Protein AF-W5YVJ6-F1 (afdb_monomer)

pLDDT: mean 79.89, std 10.98, range [47.94, 92.19]

Secondary structure (DSSP, 8-state):
--HHHHHHHHHHHHHHHHTTSS-SSSSB--TTS-HHHHTSBPPHHHHHHHHHHHHHHTT-TT---HHHHHHHHHHHHHHHH-S-STT--SSHHHHHHH--SS---------PPPPP-----

InterPro domains:
  IPR011010 DNA breaking-rejoining enzyme, catalytic core [SSF56349] (9-99)

Mean predicted aligned error: 12.11 Å

Organism: NCBI:txid1420917

Structure (mmCIF, N/CA/C/O backbone):
data_AF-W5YVJ6-F1
#
_entry.id   AF-W5YVJ6-F1
#
loop_
_atom_site.group_PDB
_atom_site.id
_atom_site.type_symbol
_atom_site.label_atom_id
_atom_site.label_alt_id
_atom_site.label_comp_id
_atom_site.label_asym_id
_atom_site.label_entity_id
_atom_site.label_seq_id
_atom_site.pdbx_PDB_ins_code
_atom_site.Cartn_x
_atom_site.Cartn_y
_atom_site.Cartn_z
_atom_site.occupancy
_atom_site.B_iso_or_equiv
_atom_site.auth_seq_id
_atom_site.auth_comp_id
_atom_site.auth_asym_id
_atom_site.auth_atom_id
_atom_site.pdbx_PDB_model_num
ATOM 1 N N . MET A 1 1 ? 40.271 -2.861 -9.008 1.00 56.31 1 MET A N 1
ATOM 2 C CA . MET A 1 1 ? 38.884 -3.290 -9.299 1.00 56.31 1 MET A CA 1
ATOM 3 C C . MET A 1 1 ? 38.839 -3.566 -10.792 1.00 56.31 1 MET A C 1
ATOM 5 O O . MET A 1 1 ? 39.378 -2.748 -11.517 1.00 56.31 1 MET A O 1
ATOM 9 N N . ASN A 1 2 ? 38.368 -4.732 -11.236 1.00 83.25 2 ASN A N 1
ATOM 10 C CA . ASN A 1 2 ? 38.550 -5.159 -12.628 1.00 83.25 2 ASN A CA 1
ATOM 11 C C . ASN A 1 2 ? 37.532 -4.442 -13.537 1.00 83.25 2 ASN A C 1
ATOM 13 O O . ASN A 1 2 ? 36.347 -4.768 -13.484 1.00 83.25 2 ASN A O 1
ATOM 17 N N . GLU A 1 3 ? 37.975 -3.426 -14.280 1.00 86.12 3 GLU A N 1
ATOM 18 C CA . GLU A 1 3 ? 37.117 -2.546 -15.097 1.00 86.12 3 GLU A CA 1
ATOM 19 C C . GLU A 1 3 ? 36.352 -3.335 -16.169 1.00 86.12 3 GLU A C 1
ATOM 21 O O . GLU A 1 3 ? 35.136 -3.190 -16.274 1.00 86.12 3 GLU A O 1
ATOM 26 N N . ASP A 1 4 ? 37.009 -4.305 -16.812 1.00 86.50 4 ASP A N 1
ATOM 27 C CA . ASP A 1 4 ? 36.390 -5.212 -17.789 1.00 86.50 4 ASP A CA 1
ATOM 28 C C . ASP A 1 4 ? 35.209 -6.005 -17.206 1.00 86.50 4 ASP A C 1
ATOM 30 O O . ASP A 1 4 ? 34.189 -6.231 -17.862 1.00 86.50 4 ASP A O 1
ATOM 34 N N . LEU A 1 5 ? 35.318 -6.420 -15.938 1.00 88.31 5 LEU A N 1
ATOM 35 C CA . LEU A 1 5 ? 34.253 -7.154 -15.253 1.00 88.31 5 LEU A CA 1
ATOM 36 C C . LEU A 1 5 ? 33.061 -6.236 -14.936 1.00 88.31 5 LEU A C 1
ATOM 38 O O . LEU A 1 5 ? 31.908 -6.668 -14.993 1.00 88.31 5 LEU A O 1
ATOM 42 N N . ALA A 1 6 ? 33.331 -4.973 -14.599 1.00 86.94 6 ALA A N 1
ATOM 43 C CA . ALA A 1 6 ? 32.301 -3.978 -14.323 1.00 86.94 6 ALA A CA 1
ATOM 44 C C . ALA A 1 6 ? 31.542 -3.578 -15.598 1.00 86.94 6 ALA A C 1
ATOM 46 O O . ALA A 1 6 ? 30.316 -3.437 -15.556 1.00 86.94 6 ALA A O 1
ATOM 47 N N . ASP A 1 7 ? 32.240 -3.459 -16.726 1.00 91.94 7 ASP A N 1
ATOM 48 C CA . ASP A 1 7 ? 31.636 -3.133 -18.019 1.00 91.94 7 ASP A CA 1
ATOM 49 C C . ASP A 1 7 ? 30.816 -4.297 -18.580 1.00 91.94 7 ASP A C 1
ATOM 51 O O . ASP A 1 7 ? 29.680 -4.091 -19.016 1.00 91.94 7 ASP A O 1
ATOM 55 N N . LEU A 1 8 ? 31.306 -5.537 -18.455 1.00 92.19 8 LEU A N 1
ATOM 56 C CA . LEU A 1 8 ? 30.522 -6.730 -18.785 1.00 92.19 8 LEU A CA 1
ATOM 57 C C . LEU A 1 8 ? 29.240 -6.813 -17.942 1.00 92.19 8 LEU A C 1
ATOM 59 O O . LEU A 1 8 ? 28.169 -7.137 -18.460 1.00 92.19 8 LEU A O 1
ATOM 63 N N . TRP A 1 9 ? 29.330 -6.500 -16.646 1.00 86.06 9 TRP A N 1
ATOM 64 C CA . TRP A 1 9 ? 28.172 -6.498 -15.754 1.00 86.06 9 TRP A CA 1
ATOM 65 C C . TRP A 1 9 ? 27.146 -5.422 -16.130 1.00 86.06 9 TRP A C 1
ATOM 67 O O . TRP A 1 9 ? 25.952 -5.720 -16.203 1.00 86.06 9 TRP A O 1
ATOM 77 N N . LYS A 1 10 ? 27.589 -4.190 -16.413 1.00 88.62 10 LYS A N 1
ATOM 78 C CA . LYS A 1 10 ? 26.706 -3.112 -16.888 1.00 88.62 10 LYS A CA 1
ATOM 79 C C . LYS A 1 10 ? 26.020 -3.488 -18.196 1.00 88.62 10 LYS A C 1
ATOM 81 O O . LYS A 1 10 ? 24.793 -3.423 -18.260 1.00 88.62 10 LYS A O 1
ATOM 86 N N . TRP A 1 11 ? 26.781 -3.967 -19.183 1.00 91.62 11 TRP A N 1
ATOM 87 C CA . TRP A 1 11 ? 26.234 -4.447 -20.452 1.00 91.62 11 TRP A CA 1
ATOM 88 C C . TRP A 1 11 ? 25.185 -5.542 -20.234 1.00 91.62 11 TRP A C 1
ATOM 90 O O . TRP A 1 11 ? 24.112 -5.502 -20.828 1.00 91.62 11 TRP A O 1
ATOM 100 N N . PHE A 1 12 ? 25.446 -6.495 -19.336 1.00 84.81 12 PHE A N 1
ATOM 101 C CA . PHE A 1 12 ? 24.521 -7.589 -19.049 1.00 84.81 12 PHE A CA 1
ATOM 102 C C . PHE A 1 12 ? 23.213 -7.112 -18.402 1.00 84.81 12 PHE A C 1
ATOM 104 O O . PHE A 1 12 ? 22.135 -7.604 -18.747 1.00 84.81 12 PHE A O 1
ATOM 111 N N . VAL A 1 13 ? 23.280 -6.148 -17.478 1.00 81.00 13 VAL A N 1
ATOM 112 C CA . VAL A 1 13 ? 22.092 -5.532 -16.864 1.00 81.00 13 VAL A CA 1
ATOM 113 C C . VAL A 1 13 ? 21.287 -4.753 -17.907 1.00 81.00 13 VAL A C 1
ATOM 115 O O . VAL A 1 13 ? 20.069 -4.920 -17.986 1.00 81.00 13 VAL A O 1
ATOM 118 N N . GLU A 1 14 ? 21.951 -3.952 -18.740 1.00 84.94 14 GLU A N 1
ATOM 119 C CA . GLU A 1 14 ? 21.314 -3.183 -19.814 1.00 84.94 14 GLU A CA 1
ATOM 120 C C . GLU A 1 14 ? 20.694 -4.083 -20.887 1.00 84.94 14 GLU A C 1
ATOM 122 O O . GLU A 1 14 ? 19.560 -3.848 -21.306 1.00 84.94 14 GLU A O 1
ATOM 127 N N . PHE A 1 15 ? 21.381 -5.159 -21.275 1.00 84.50 15 PHE A N 1
ATOM 128 C CA . PHE A 1 15 ? 20.868 -6.181 -22.184 1.00 84.50 15 PHE A CA 1
ATOM 129 C C . PHE A 1 15 ? 19.578 -6.803 -21.641 1.00 84.50 15 PHE A C 1
ATOM 131 O O . PHE A 1 15 ? 18.563 -6.829 -22.333 1.00 84.50 15 PHE A O 1
ATOM 138 N N . LYS A 1 16 ? 19.567 -7.238 -20.375 1.00 77.62 16 LYS A N 1
ATOM 139 C CA . LYS A 1 16 ? 18.359 -7.813 -19.762 1.00 77.62 16 LYS A CA 1
ATOM 140 C C . LYS A 1 16 ? 17.206 -6.824 -19.667 1.00 77.62 16 LYS A C 1
ATOM 142 O O . LYS A 1 16 ? 16.056 -7.244 -19.775 1.00 77.62 16 LYS A O 1
ATOM 147 N N . ARG A 1 17 ? 17.509 -5.543 -19.453 1.00 71.38 17 ARG A N 1
ATOM 148 C CA . ARG A 1 17 ? 16.523 -4.459 -19.433 1.00 71.38 17 ARG A CA 1
ATOM 149 C C . ARG A 1 17 ? 15.920 -4.244 -20.822 1.00 71.38 17 ARG A C 1
ATOM 151 O O . ARG A 1 17 ? 14.702 -4.206 -20.951 1.00 71.38 17 ARG A O 1
ATOM 158 N N . LYS A 1 18 ? 16.763 -4.183 -21.859 1.00 77.75 18 LYS A N 1
ATOM 159 C CA . LYS A 1 18 ? 16.356 -4.038 -23.265 1.00 77.75 18 LYS A CA 1
ATOM 160 C C . LYS A 1 18 ? 15.489 -5.205 -23.739 1.00 77.75 18 LYS A C 1
ATOM 162 O O . LYS A 1 18 ? 14.469 -4.985 -24.381 1.00 77.75 18 LYS A O 1
ATOM 167 N N . GLU A 1 19 ? 15.872 -6.425 -23.382 1.00 76.94 19 GLU A N 1
ATOM 168 C CA . GLU A 1 19 ? 15.142 -7.645 -23.739 1.00 76.94 19 GLU A CA 1
ATOM 169 C C . GLU A 1 19 ? 13.957 -7.940 -22.798 1.00 76.94 19 GLU A C 1
ATOM 171 O O . GLU A 1 19 ? 13.326 -8.990 -22.914 1.00 76.94 19 GLU A O 1
ATOM 176 N N . ALA A 1 20 ? 13.664 -7.047 -21.840 1.00 67.56 20 ALA A N 1
ATOM 177 C CA . ALA A 1 2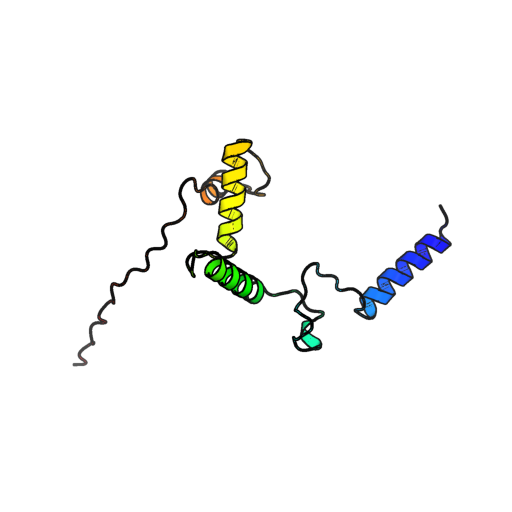0 ? 12.631 -7.213 -20.811 1.00 67.56 20 ALA A CA 1
ATOM 178 C C . ALA A 1 20 ? 12.705 -8.564 -20.058 1.00 67.56 20 ALA A C 1
ATOM 180 O O . ALA A 1 20 ? 11.710 -9.071 -19.543 1.00 67.56 20 ALA A O 1
ATOM 181 N N . ILE A 1 21 ? 13.904 -9.155 -19.962 1.00 69.88 21 ILE A N 1
ATOM 182 C CA . ILE A 1 21 ? 14.153 -10.424 -19.256 1.00 69.88 21 ILE A CA 1
ATOM 183 C C . ILE A 1 21 ? 13.958 -10.233 -17.747 1.00 69.88 21 ILE A C 1
ATOM 185 O O . ILE A 1 21 ? 13.525 -11.148 -17.045 1.00 69.88 21 ILE A O 1
ATOM 189 N N . ILE A 1 22 ? 14.288 -9.042 -17.246 1.00 68.88 22 ILE A N 1
ATOM 190 C CA . ILE A 1 22 ? 14.042 -8.625 -15.867 1.00 68.88 22 ILE A CA 1
ATOM 191 C C . ILE A 1 22 ? 13.093 -7.435 -15.917 1.00 68.88 22 ILE A C 1
ATOM 193 O O . ILE A 1 22 ? 13.386 -6.436 -16.571 1.00 68.88 22 ILE A O 1
ATOM 197 N N . SER A 1 23 ? 11.969 -7.528 -15.207 1.00 70.06 23 SER A N 1
ATOM 198 C CA . SER A 1 23 ? 11.107 -6.366 -15.025 1.00 70.06 23 SER A CA 1
ATOM 199 C C . SER A 1 23 ? 11.776 -5.349 -14.104 1.00 70.06 23 SER A C 1
ATOM 201 O O . SER A 1 23 ? 12.298 -5.704 -13.049 1.00 70.06 23 SER A O 1
ATOM 203 N N . GLU A 1 24 ? 11.702 -4.073 -14.470 1.00 76.00 24 GLU A N 1
ATOM 204 C CA . GLU A 1 24 ? 12.127 -2.956 -13.616 1.00 76.00 24 GLU A CA 1
ATOM 205 C C . GLU A 1 24 ? 11.223 -2.772 -12.388 1.00 76.00 24 GLU A C 1
ATOM 207 O O . GLU A 1 24 ? 11.562 -2.046 -11.453 1.00 76.00 24 GLU A O 1
ATOM 212 N N . TYR A 1 25 ? 10.053 -3.412 -12.386 1.00 81.44 25 TYR A N 1
ATOM 213 C CA . TYR A 1 25 ? 9.066 -3.286 -11.330 1.00 81.44 25 TYR A CA 1
ATOM 214 C C . TYR A 1 25 ? 9.163 -4.456 -10.357 1.00 81.44 25 TYR A C 1
ATOM 216 O O . TYR A 1 25 ? 9.134 -5.620 -10.748 1.00 81.44 25 TYR A O 1
ATOM 224 N N . LEU A 1 26 ? 9.163 -4.141 -9.059 1.00 80.88 26 LEU A N 1
ATOM 225 C CA . LEU A 1 26 ? 9.094 -5.151 -7.999 1.00 80.88 26 LEU A CA 1
ATOM 226 C C . LEU A 1 26 ? 7.811 -5.998 -8.087 1.00 80.88 26 LEU A C 1
ATOM 228 O O . LEU A 1 26 ? 7.814 -7.177 -7.749 1.00 80.88 26 LEU A O 1
ATOM 232 N N . LEU A 1 27 ? 6.710 -5.385 -8.535 1.00 82.12 27 LEU A N 1
ATOM 233 C CA . LEU A 1 27 ? 5.413 -6.034 -8.700 1.00 82.12 27 LEU A CA 1
ATOM 234 C C . LEU A 1 27 ? 4.960 -5.947 -10.159 1.00 82.12 27 LEU A C 1
ATOM 236 O O . LEU A 1 27 ? 4.716 -4.856 -10.684 1.00 82.12 27 LEU A O 1
ATOM 240 N N . VAL A 1 28 ? 4.775 -7.117 -10.765 1.00 82.50 28 VAL A N 1
ATOM 241 C CA . VAL A 1 28 ? 4.296 -7.315 -12.140 1.00 82.50 28 VAL A CA 1
ATOM 242 C C . VAL A 1 28 ? 3.011 -8.133 -12.178 1.00 82.50 28 VAL A C 1
ATOM 244 O O . VAL A 1 28 ? 2.645 -8.797 -11.202 1.00 82.50 28 VAL A O 1
ATOM 247 N N . TYR A 1 29 ? 2.290 -8.068 -13.299 1.00 83.31 29 TYR A N 1
ATOM 248 C CA . TYR A 1 29 ? 1.071 -8.854 -13.459 1.00 83.31 29 TYR A CA 1
ATOM 249 C C . TYR A 1 29 ? 1.368 -10.365 -13.458 1.00 83.31 29 TYR A C 1
ATOM 251 O O . TYR A 1 29 ? 2.399 -10.794 -13.983 1.00 83.31 29 TYR A O 1
ATOM 259 N N . PRO A 1 30 ? 0.460 -11.195 -12.911 1.00 79.06 30 PRO A N 1
ATOM 260 C CA . PRO A 1 30 ? 0.621 -12.646 -12.909 1.00 79.06 30 PRO A CA 1
ATOM 261 C C . PRO A 1 30 ? 0.787 -13.234 -14.314 1.00 79.06 30 PRO A C 1
ATOM 263 O O . PRO A 1 30 ? 0.223 -12.730 -15.283 1.00 79.06 30 PRO A O 1
ATOM 266 N N . ARG A 1 31 ? 1.482 -14.374 -14.424 1.00 74.50 31 ARG A N 1
ATOM 267 C CA . ARG A 1 31 ? 1.776 -15.022 -15.718 1.00 74.50 31 ARG A CA 1
ATOM 268 C C . ARG A 1 31 ? 0.539 -15.397 -16.537 1.00 74.50 31 ARG A C 1
ATOM 270 O O . ARG A 1 31 ? 0.652 -15.516 -17.746 1.00 74.50 31 ARG A O 1
ATOM 277 N N . TYR A 1 32 ? -0.623 -15.584 -15.921 1.00 79.44 32 TYR A N 1
ATOM 278 C CA . TYR A 1 32 ? -1.858 -15.887 -16.651 1.00 79.44 32 TYR A CA 1
ATOM 279 C C . TYR A 1 32 ? -2.499 -14.651 -17.310 1.00 79.44 32 TYR A C 1
ATOM 281 O O . TYR A 1 32 ? -3.435 -14.800 -18.088 1.00 79.44 32 TYR A O 1
ATOM 289 N N . PHE A 1 33 ? -2.007 -13.436 -17.036 1.00 78.06 33 PHE A N 1
ATOM 290 C CA . PHE A 1 33 ? -2.380 -12.247 -17.802 1.00 78.06 33 PHE A CA 1
ATOM 291 C C . PHE A 1 33 ? -1.722 -12.260 -19.189 1.00 78.06 33 PHE A C 1
ATOM 293 O O . PHE A 1 33 ? -0.711 -12.940 -19.423 1.00 78.06 33 PHE A O 1
ATOM 300 N N . ASP A 1 34 ? -2.299 -11.464 -20.095 1.00 79.38 34 ASP A N 1
ATOM 301 C CA . ASP A 1 34 ? -1.781 -11.251 -21.446 1.00 79.38 34 ASP A CA 1
ATOM 302 C C . ASP A 1 34 ? -0.287 -10.892 -21.417 1.00 79.38 34 ASP A C 1
ATOM 304 O O . ASP A 1 34 ? 0.170 -10.147 -20.546 1.00 79.38 34 ASP A O 1
ATOM 308 N N . LYS A 1 35 ? 0.471 -11.412 -22.388 1.00 71.44 35 LYS A N 1
ATOM 309 C CA . LYS A 1 35 ? 1.928 -11.254 -22.488 1.00 71.44 35 LYS A CA 1
ATOM 310 C C . LYS A 1 35 ? 2.328 -9.778 -22.430 1.00 71.44 35 LYS A C 1
ATOM 312 O O . LYS A 1 35 ? 3.268 -9.440 -21.726 1.00 71.44 35 LYS A O 1
ATOM 317 N N . ARG A 1 36 ? 1.540 -8.898 -23.060 1.00 73.75 36 ARG A N 1
ATOM 318 C CA . ARG A 1 36 ? 1.751 -7.437 -23.068 1.00 73.75 36 ARG A CA 1
ATOM 319 C C . ARG A 1 36 ? 1.614 -6.769 -21.697 1.00 73.75 36 ARG A C 1
ATOM 321 O O . ARG A 1 36 ? 2.102 -5.661 -21.511 1.00 73.75 36 ARG A O 1
ATOM 328 N N . SER A 1 37 ? 0.917 -7.404 -20.756 1.00 74.62 37 SER A N 1
ATOM 329 C CA . SER A 1 37 ? 0.696 -6.867 -19.409 1.00 74.62 37 SER A CA 1
ATOM 330 C C . SER A 1 37 ? 1.790 -7.278 -18.425 1.00 74.62 37 SER A C 1
ATOM 332 O O . SER A 1 37 ? 1.919 -6.646 -17.385 1.00 74.62 37 SER A O 1
ATOM 334 N N . ARG A 1 38 ? 2.572 -8.326 -18.715 1.00 72.50 38 ARG A N 1
ATOM 335 C CA . ARG A 1 38 ? 3.548 -8.897 -17.767 1.00 72.50 38 ARG A CA 1
ATOM 336 C C . ARG A 1 38 ? 4.733 -7.974 -17.508 1.00 72.50 38 ARG A C 1
ATOM 338 O O . ARG A 1 38 ? 5.221 -7.932 -16.387 1.00 72.50 38 ARG A O 1
ATOM 345 N N . ASP A 1 39 ? 5.112 -7.186 -18.505 1.00 73.12 39 ASP A N 1
ATOM 346 C CA . ASP A 1 39 ? 6.242 -6.258 -18.399 1.00 73.12 39 ASP A CA 1
ATOM 347 C C . ASP A 1 39 ? 5.809 -4.889 -17.851 1.00 73.12 39 ASP A C 1
ATOM 349 O O . ASP A 1 39 ? 6.628 -3.998 -17.641 1.00 73.12 39 ASP A O 1
ATOM 353 N N . GLN A 1 40 ? 4.509 -4.710 -17.594 1.00 79.81 40 GLN A N 1
ATOM 354 C CA . GLN A 1 40 ? 3.951 -3.473 -17.063 1.00 79.81 40 GLN A CA 1
ATOM 355 C C . GLN A 1 40 ? 3.881 -3.499 -15.540 1.00 79.81 40 GLN A C 1
ATOM 357 O O . GLN A 1 40 ? 3.572 -4.518 -14.915 1.00 79.81 40 GLN A O 1
ATOM 362 N N . GLN A 1 41 ? 4.045 -2.319 -14.946 1.00 86.38 41 GLN A N 1
ATOM 363 C CA . GLN A 1 41 ? 3.794 -2.113 -13.528 1.00 86.38 41 GLN A CA 1
ATOM 364 C C . GLN A 1 41 ? 2.350 -2.487 -13.173 1.00 86.38 41 GLN A C 1
ATOM 366 O O . GLN A 1 41 ? 1.387 -2.065 -13.832 1.00 86.38 41 GLN A O 1
ATOM 371 N N . VAL A 1 42 ? 2.178 -3.236 -12.082 1.00 88.56 42 VAL A N 1
ATOM 372 C CA . VAL A 1 42 ? 0.840 -3.531 -11.559 1.00 88.56 42 VAL A CA 1
ATOM 373 C C . VAL A 1 42 ? 0.124 -2.233 -11.202 1.00 88.56 42 VAL A C 1
ATOM 375 O O . VAL A 1 42 ? 0.592 -1.422 -10.404 1.00 88.56 42 VAL A O 1
ATOM 378 N N . LYS A 1 43 ? -1.073 -2.048 -11.763 1.00 89.38 43 LYS A N 1
ATOM 379 C CA . LYS A 1 43 ? -1.900 -0.874 -11.471 1.00 89.38 43 LYS A CA 1
ATOM 380 C C . LYS A 1 43 ? -2.522 -0.985 -10.079 1.00 89.38 43 LYS A C 1
ATOM 382 O O . LYS A 1 43 ? -2.951 -2.063 -9.663 1.00 89.38 43 LYS A O 1
ATOM 387 N N . HIS A 1 44 ? -2.713 0.161 -9.420 1.00 89.75 44 HIS A N 1
ATOM 388 C CA . HIS A 1 44 ? -3.378 0.255 -8.112 1.00 89.75 44 HIS A CA 1
ATOM 389 C C . HIS A 1 44 ? -4.710 -0.513 -8.049 1.00 89.75 44 HIS A C 1
ATOM 391 O O . HIS A 1 44 ? -4.981 -1.198 -7.067 1.00 89.75 44 HIS A O 1
ATOM 397 N N . ARG A 1 45 ? -5.524 -0.463 -9.115 1.00 89.44 45 ARG A N 1
ATOM 398 C CA . ARG A 1 45 ? -6.805 -1.192 -9.194 1.00 89.44 45 ARG A CA 1
ATOM 399 C C . ARG A 1 45 ? -6.656 -2.703 -8.984 1.00 89.44 45 ARG A C 1
ATOM 401 O O . ARG A 1 45 ? -7.491 -3.305 -8.319 1.00 89.44 45 ARG A O 1
ATOM 408 N N . THR A 1 46 ? -5.591 -3.292 -9.522 1.00 89.31 46 THR A N 1
ATOM 409 C CA . THR A 1 46 ? -5.322 -4.732 -9.463 1.00 89.31 46 THR A CA 1
ATOM 410 C C . THR A 1 46 ? -4.898 -5.121 -8.052 1.00 89.31 46 THR A C 1
ATOM 412 O O . THR A 1 46 ? -5.466 -6.043 -7.475 1.00 89.31 46 THR A O 1
ATOM 415 N N . MET A 1 47 ? -3.988 -4.349 -7.445 1.00 90.38 47 MET A N 1
ATOM 416 C CA . MET A 1 47 ? -3.591 -4.546 -6.044 1.00 90.38 47 MET A CA 1
ATOM 417 C C . MET A 1 47 ? -4.780 -4.380 -5.092 1.00 90.38 47 MET A C 1
ATOM 419 O O . MET A 1 47 ? -4.971 -5.172 -4.176 1.00 90.38 47 MET A O 1
ATOM 423 N N . GLN A 1 48 ? -5.626 -3.376 -5.331 1.00 91.50 48 GLN A N 1
ATOM 424 C CA . GLN A 1 48 ? -6.825 -3.125 -4.538 1.00 91.50 48 GLN A CA 1
ATOM 425 C C . GLN A 1 48 ? -7.854 -4.262 -4.651 1.00 91.50 48 GLN A C 1
ATOM 427 O O . GLN A 1 48 ? -8.562 -4.525 -3.676 1.00 91.50 48 GLN A O 1
ATOM 432 N N . ALA A 1 49 ? -7.962 -4.917 -5.811 1.00 89.94 49 ALA A N 1
ATOM 433 C CA . ALA A 1 49 ? -8.823 -6.082 -5.994 1.00 89.94 49 ALA A CA 1
ATOM 434 C C . ALA A 1 49 ? -8.296 -7.288 -5.205 1.00 89.94 49 ALA A C 1
ATOM 436 O O . ALA A 1 49 ? -9.046 -7.849 -4.410 1.00 89.94 49 ALA A O 1
ATOM 437 N N . ALA A 1 50 ? -7.003 -7.601 -5.339 1.00 89.75 50 ALA A N 1
ATOM 438 C CA . ALA A 1 50 ? -6.353 -8.669 -4.577 1.00 89.75 50 ALA A CA 1
ATOM 439 C C . ALA A 1 50 ? -6.464 -8.441 -3.058 1.00 89.75 50 ALA A C 1
ATOM 441 O O . ALA A 1 50 ? -6.811 -9.350 -2.311 1.00 89.75 50 ALA A O 1
ATOM 442 N N . TRP A 1 51 ? -6.268 -7.200 -2.602 1.00 91.12 51 TRP A N 1
ATOM 443 C CA . TRP A 1 51 ? -6.445 -6.828 -1.197 1.00 91.12 51 TRP A CA 1
ATOM 444 C C . TRP A 1 51 ? -7.868 -7.081 -0.690 1.00 91.12 51 TRP A C 1
ATOM 446 O O . TRP A 1 51 ? -8.055 -7.632 0.389 1.00 91.12 51 TRP A O 1
ATOM 456 N N . ARG A 1 52 ? -8.892 -6.696 -1.465 1.00 90.25 52 ARG A N 1
ATOM 457 C CA . ARG A 1 52 ? -10.292 -6.936 -1.076 1.00 90.25 52 ARG A CA 1
ATOM 458 C C . ARG A 1 52 ? -10.611 -8.415 -0.975 1.00 90.25 52 ARG A C 1
ATOM 460 O O . ARG A 1 52 ? -11.395 -8.789 -0.111 1.00 90.25 52 ARG A O 1
ATOM 467 N N . ASP A 1 53 ? -10.054 -9.217 -1.869 1.00 91.38 53 ASP A N 1
ATOM 468 C CA . ASP A 1 53 ? -10.241 -10.659 -1.836 1.00 91.38 53 ASP A CA 1
ATOM 469 C C . ASP A 1 53 ? -9.628 -11.256 -0.564 1.00 91.38 53 ASP A C 1
ATOM 471 O O . ASP A 1 53 ? -10.321 -11.919 0.203 1.00 91.38 53 ASP A O 1
ATOM 475 N N . ALA A 1 54 ? -8.395 -10.860 -0.231 1.00 90.44 54 ALA A N 1
ATOM 476 C CA . ALA A 1 54 ? -7.758 -11.228 1.031 1.00 90.44 54 ALA A CA 1
ATOM 477 C C . ALA A 1 54 ? -8.576 -10.790 2.262 1.00 90.44 54 ALA A C 1
ATOM 479 O O . ALA A 1 54 ? -8.744 -11.570 3.198 1.00 90.44 54 ALA A O 1
ATOM 480 N N . CYS A 1 55 ? -9.146 -9.577 2.263 1.00 89.25 55 CYS A N 1
ATOM 481 C CA . CYS A 1 55 ? -10.026 -9.124 3.346 1.00 89.25 55 CYS A CA 1
ATOM 482 C C . CYS A 1 55 ? -11.282 -9.992 3.493 1.00 89.25 55 CYS A C 1
ATOM 484 O O . CYS A 1 55 ? -11.701 -10.254 4.620 1.00 89.25 55 CYS A O 1
ATOM 486 N N . LYS A 1 56 ? -11.884 -10.441 2.385 1.00 90.31 56 LYS A N 1
ATOM 487 C CA . LYS A 1 56 ? -13.033 -11.355 2.424 1.00 90.31 56 LYS A CA 1
ATOM 488 C C . LYS A 1 56 ? -12.637 -12.702 3.016 1.00 90.31 56 LYS A C 1
ATOM 490 O O . LYS A 1 56 ? -13.313 -13.160 3.931 1.00 90.31 56 LYS A O 1
ATOM 495 N N . THR A 1 57 ? -11.535 -13.282 2.547 1.00 92.00 57 THR A N 1
ATOM 496 C CA . THR A 1 57 ? -11.013 -14.568 3.035 1.00 92.00 57 THR A CA 1
ATOM 497 C C . THR A 1 57 ? -10.665 -14.517 4.522 1.00 92.00 57 THR A C 1
ATOM 499 O O . THR A 1 57 ? -10.935 -15.463 5.251 1.00 92.00 57 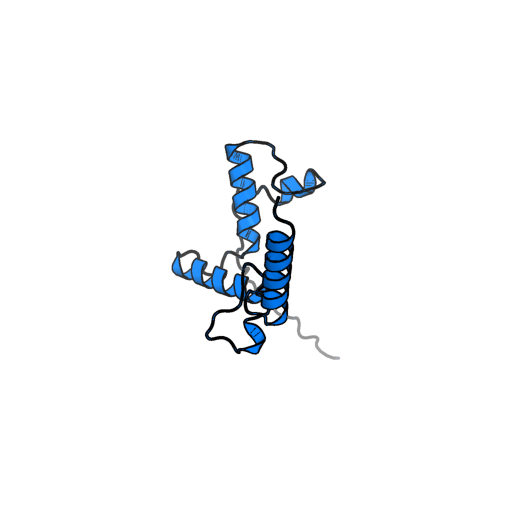THR A O 1
ATOM 502 N N . ALA A 1 58 ? -10.143 -13.388 5.003 1.00 89.38 58 ALA A N 1
ATOM 503 C CA . ALA A 1 58 ? -9.836 -13.165 6.416 1.00 89.38 58 ALA A CA 1
ATOM 504 C C . ALA A 1 58 ? -11.064 -12.813 7.290 1.00 89.38 58 ALA A C 1
ATOM 506 O O . ALA A 1 58 ? -10.903 -12.500 8.466 1.00 89.38 58 ALA A O 1
ATOM 507 N N . GLY A 1 59 ? -12.285 -12.814 6.739 1.00 87.81 59 GLY A N 1
ATOM 508 C CA . GLY A 1 59 ? -13.519 -12.541 7.488 1.00 87.81 59 GLY A CA 1
ATOM 509 C C . GLY A 1 59 ? -13.856 -11.057 7.691 1.00 87.81 59 GLY A C 1
ATOM 510 O O . GLY A 1 59 ? -14.873 -10.732 8.296 1.00 87.81 59 GLY A O 1
ATOM 511 N N . TYR A 1 60 ? -13.065 -10.131 7.142 1.00 83.19 60 TYR A N 1
ATOM 512 C CA . TYR A 1 60 ? -13.323 -8.684 7.213 1.00 83.19 60 TYR A CA 1
ATOM 513 C C . TYR A 1 60 ? -14.251 -8.163 6.100 1.00 83.19 60 TYR A C 1
ATOM 515 O O . TYR A 1 60 ? -14.617 -6.981 6.075 1.00 83.19 60 TYR A O 1
ATOM 523 N N . GLY A 1 61 ? -14.624 -9.018 5.145 1.00 83.06 61 GLY A N 1
ATOM 524 C CA . GLY A 1 61 ? -15.486 -8.656 4.023 1.00 83.06 61 GLY A CA 1
ATOM 525 C C . GLY A 1 61 ? -14.888 -7.553 3.139 1.00 83.06 61 GLY A C 1
ATOM 526 O O . GLY A 1 61 ? -13.683 -7.478 2.919 1.00 83.06 61 GLY A O 1
ATOM 527 N N . GLY A 1 62 ? -15.742 -6.676 2.602 1.00 76.88 62 GLY A N 1
ATOM 528 C CA . GLY A 1 62 ? -15.342 -5.568 1.720 1.00 76.88 62 GLY A CA 1
ATOM 529 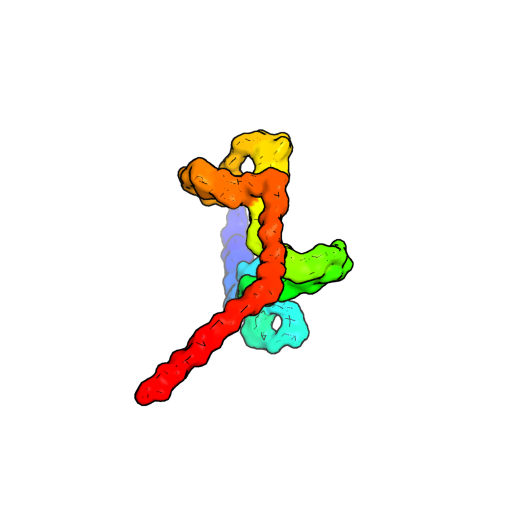C C . GLY A 1 62 ? -15.074 -4.235 2.429 1.00 76.88 62 GLY A C 1
ATOM 530 O O . GLY A 1 62 ? -15.115 -3.196 1.771 1.00 76.88 62 GLY A O 1
ATOM 531 N N . MET A 1 63 ? -14.884 -4.239 3.752 1.00 77.56 63 MET A N 1
ATOM 532 C CA . MET A 1 63 ? -14.846 -3.011 4.559 1.00 77.56 63 MET A CA 1
ATOM 533 C C . MET A 1 63 ? -13.554 -2.200 4.392 1.00 77.56 63 MET A C 1
ATOM 535 O O . MET A 1 63 ? -13.591 -0.971 4.479 1.00 77.56 63 MET A O 1
ATOM 539 N N . TYR A 1 64 ? -12.430 -2.867 4.120 1.00 82.56 64 TYR A N 1
ATOM 540 C CA . TYR A 1 64 ? -11.111 -2.238 4.080 1.00 82.56 64 TYR A CA 1
ATOM 541 C C . TYR A 1 64 ? -10.560 -2.093 2.661 1.00 82.56 64 TYR A C 1
ATOM 543 O O . TYR A 1 64 ? -10.759 -2.924 1.772 1.00 82.56 64 TYR A O 1
ATOM 551 N N . HIS A 1 65 ? -9.826 -1.007 2.455 1.00 87.19 65 HIS A N 1
ATOM 552 C CA . HIS A 1 65 ? -9.112 -0.687 1.229 1.00 87.19 65 HIS A CA 1
ATOM 553 C C . HIS A 1 65 ? -7.603 -0.764 1.436 1.00 87.19 65 HIS A C 1
ATOM 555 O O . HIS A 1 65 ? -7.118 -0.672 2.558 1.00 87.19 65 HIS A O 1
ATOM 561 N N . LEU A 1 66 ? -6.853 -0.841 0.336 1.00 88.50 66 LEU A N 1
ATOM 562 C CA . LEU A 1 66 ? -5.396 -0.935 0.383 1.00 88.50 66 LEU A CA 1
ATOM 563 C C . LEU A 1 66 ? -4.778 0.278 1.101 1.00 88.50 66 LEU A C 1
ATOM 565 O O . LEU A 1 66 ? -3.867 0.132 1.904 1.00 88.50 66 LEU A O 1
ATOM 569 N N . ARG A 1 67 ? -5.343 1.478 0.904 1.00 86.50 67 ARG A N 1
ATOM 570 C CA . ARG A 1 67 ? -4.929 2.704 1.616 1.00 86.50 67 ARG A CA 1
ATOM 571 C C . ARG A 1 67 ? -5.095 2.640 3.138 1.00 86.50 67 ARG A C 1
ATOM 573 O O . ARG A 1 67 ? -4.438 3.399 3.846 1.00 86.50 67 ARG A O 1
ATOM 580 N N . 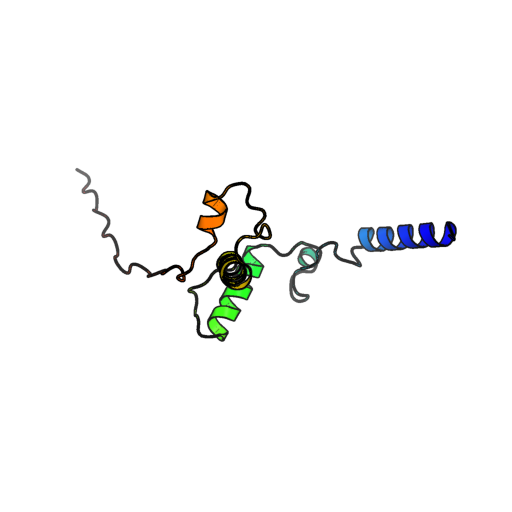ASP A 1 68 ? -5.978 1.778 3.642 1.00 86.12 68 ASP A N 1
ATOM 581 C CA . ASP A 1 68 ? -6.224 1.663 5.081 1.00 86.12 68 ASP A CA 1
ATOM 582 C C . ASP A 1 68 ? -5.053 0.946 5.782 1.00 86.12 68 ASP A C 1
ATOM 584 O O . ASP A 1 68 ? -4.803 1.217 6.955 1.00 86.12 68 ASP A O 1
ATOM 588 N N . LEU A 1 69 ? -4.257 0.142 5.055 1.00 86.31 69 LEU A N 1
ATOM 589 C CA . LEU A 1 69 ? -2.999 -0.424 5.563 1.00 86.31 69 LEU A CA 1
ATOM 590 C C . LEU A 1 69 ? -2.014 0.656 5.994 1.00 86.31 69 LEU A C 1
ATOM 592 O O . LEU A 1 69 ? -1.421 0.551 7.061 1.00 86.31 69 LEU A O 1
ATOM 596 N N . ARG A 1 70 ? -1.863 1.709 5.182 1.00 87.31 70 ARG A N 1
ATOM 597 C CA . ARG A 1 70 ? -0.953 2.816 5.493 1.00 87.31 70 ARG A CA 1
ATOM 598 C C . ARG A 1 70 ? -1.345 3.486 6.807 1.00 87.31 70 ARG A C 1
ATOM 600 O O . ARG A 1 70 ? -0.485 3.759 7.634 1.00 87.31 70 ARG A O 1
ATOM 607 N N . LYS A 1 71 ? -2.645 3.724 7.012 1.00 87.88 71 LYS A N 1
ATOM 608 C CA . LYS A 1 71 ? -3.163 4.297 8.263 1.00 87.88 71 LYS A CA 1
ATOM 609 C C . LYS A 1 71 ? -2.911 3.370 9.448 1.00 87.88 71 LYS A C 1
ATOM 611 O O . LYS A 1 71 ? -2.448 3.835 10.484 1.00 87.88 71 LYS A O 1
ATOM 616 N N . LYS A 1 72 ? -3.170 2.069 9.283 1.00 86.75 72 LYS A N 1
ATOM 617 C CA . LYS A 1 72 ? -2.924 1.064 10.323 1.00 86.75 72 LYS A CA 1
ATOM 618 C C . LYS A 1 72 ? -1.447 1.025 10.726 1.00 86.75 7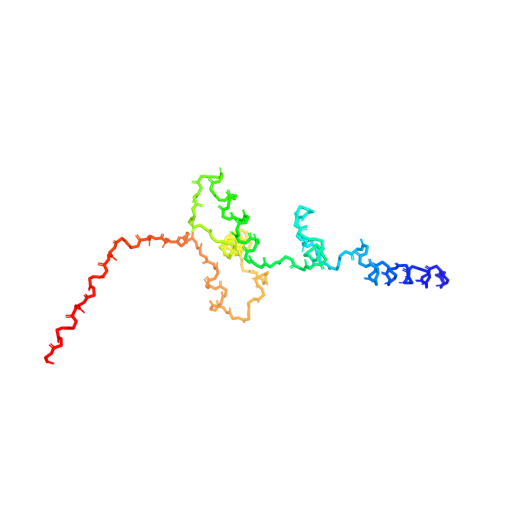2 LYS A C 1
ATOM 620 O O . LYS A 1 72 ? -1.158 1.246 11.893 1.00 86.75 72 LYS A O 1
ATOM 625 N N . GLY A 1 73 ? -0.538 0.845 9.766 1.00 88.25 73 GLY A N 1
ATOM 626 C CA . GLY A 1 73 ? 0.900 0.758 10.035 1.00 88.25 73 GLY A CA 1
ATOM 627 C C . GLY A 1 73 ? 1.439 2.004 10.734 1.00 88.25 73 GLY A C 1
ATOM 628 O O . GLY A 1 73 ? 2.054 1.900 11.785 1.00 88.25 73 GLY A O 1
ATOM 629 N N . LEU A 1 74 ? 1.110 3.199 10.232 1.00 89.75 74 LEU A N 1
ATOM 630 C CA . LEU A 1 74 ? 1.561 4.449 10.857 1.00 89.75 74 LEU A CA 1
ATOM 631 C C . LEU A 1 74 ? 0.960 4.682 12.249 1.00 89.75 74 LEU A C 1
ATOM 633 O O . LEU A 1 74 ? 1.581 5.332 13.087 1.00 89.75 74 LEU A O 1
ATOM 637 N N . THR A 1 75 ? -0.242 4.163 12.508 1.00 88.62 75 THR A N 1
ATOM 638 C CA . THR A 1 75 ? -0.840 4.209 13.846 1.00 88.62 75 THR A CA 1
ATOM 639 C C . THR A 1 75 ? -0.127 3.245 14.795 1.00 88.62 75 THR A C 1
ATOM 641 O O . THR A 1 75 ? 0.209 3.640 15.904 1.00 88.62 75 THR A O 1
ATOM 644 N N . GLU A 1 76 ? 0.136 2.006 14.374 1.00 88.62 76 GLU A N 1
ATOM 645 C CA . GLU A 1 76 ? 0.847 1.001 15.182 1.00 88.62 76 GLU A CA 1
ATOM 646 C C . GLU A 1 76 ? 2.280 1.438 15.506 1.00 88.62 76 GLU A C 1
ATOM 648 O O . GLU A 1 76 ? 2.748 1.287 16.636 1.00 88.62 76 GLU A O 1
ATOM 653 N N . GLU A 1 77 ? 2.967 2.048 14.544 1.00 88.12 77 GLU A N 1
ATOM 654 C CA . GLU A 1 77 ? 4.291 2.622 14.769 1.00 88.12 77 GLU A CA 1
ATOM 655 C C . GLU A 1 77 ? 4.249 3.795 15.747 1.00 88.12 77 GLU A C 1
ATOM 657 O O . GLU A 1 77 ? 5.085 3.868 16.641 1.00 88.12 77 GLU A O 1
ATOM 662 N N . PHE A 1 78 ? 3.258 4.682 15.628 1.00 88.75 78 PHE A N 1
ATOM 663 C CA . PHE A 1 78 ? 3.088 5.777 16.580 1.00 88.75 78 PHE A CA 1
ATOM 664 C C . PHE A 1 78 ? 2.814 5.265 18.003 1.00 88.75 78 PHE A C 1
ATOM 666 O O . PHE A 1 78 ? 3.381 5.778 18.962 1.00 88.75 78 PHE A O 1
ATOM 673 N N . LEU A 1 79 ? 1.984 4.228 18.148 1.00 88.31 79 LEU A N 1
ATOM 674 C CA . LEU A 1 79 ? 1.672 3.633 19.450 1.00 88.31 79 LEU A CA 1
ATOM 675 C C . LEU A 1 79 ? 2.863 2.891 20.074 1.00 88.31 79 LEU A C 1
ATOM 677 O O . LEU A 1 79 ? 2.962 2.840 21.296 1.00 88.31 79 LEU A O 1
ATOM 681 N N . SER A 1 80 ? 3.748 2.311 19.260 1.00 89.12 80 SER A N 1
ATOM 682 C CA . SER A 1 80 ? 4.898 1.532 19.744 1.00 89.12 80 SER A CA 1
ATOM 683 C C . SER A 1 80 ? 6.164 2.361 19.959 1.00 89.12 80 SER A C 1
ATOM 685 O O . SER A 1 80 ? 6.905 2.099 20.901 1.00 89.12 80 SER A O 1
ATOM 687 N N . GLN A 1 81 ? 6.433 3.336 19.088 1.00 88.62 81 GLN A N 1
ATOM 688 C CA . GLN A 1 81 ? 7.697 4.085 19.043 1.00 88.62 81 GLN A CA 1
ATOM 689 C C . GLN A 1 81 ? 7.520 5.583 19.332 1.00 88.62 81 GLN A C 1
ATOM 691 O O . GLN A 1 81 ? 8.512 6.294 19.463 1.00 88.62 81 GLN A O 1
ATOM 696 N N . GLY A 1 82 ? 6.283 6.079 19.430 1.00 86.06 82 GLY A N 1
ATOM 697 C CA . GLY A 1 82 ? 6.002 7.506 19.566 1.00 86.06 82 GLY A CA 1
ATOM 698 C C . GLY A 1 82 ? 6.151 8.271 18.247 1.00 86.06 82 GLY A C 1
ATOM 699 O O . GLY A 1 82 ? 5.887 7.756 17.159 1.00 86.06 82 GLY A O 1
ATOM 700 N N . GLU A 1 83 ? 6.530 9.545 18.337 1.00 84.50 83 GLU A N 1
ATOM 701 C CA . GLU A 1 83 ? 6.706 10.411 17.167 1.00 84.50 83 GLU A CA 1
ATOM 702 C C . GLU A 1 83 ? 7.855 9.924 16.269 1.00 84.50 83 GLU A C 1
ATOM 704 O O . GLU A 1 83 ? 8.995 9.790 16.708 1.00 84.50 83 GLU A O 1
ATOM 709 N N . ASN A 1 84 ? 7.558 9.688 14.988 1.00 83.06 84 ASN A N 1
ATOM 710 C CA . ASN A 1 84 ? 8.535 9.299 13.974 1.00 83.06 84 ASN A CA 1
ATOM 711 C C . ASN A 1 84 ? 8.188 9.900 12.600 1.00 83.06 84 ASN A C 1
ATOM 713 O O . ASN A 1 84 ? 7.065 10.368 12.378 1.00 83.06 84 ASN A O 1
ATOM 717 N N . ASP A 1 85 ? 9.155 9.864 11.677 1.00 81.94 85 ASP A N 1
ATOM 718 C CA . ASP A 1 85 ? 9.028 10.448 10.333 1.00 81.94 85 ASP A CA 1
ATOM 719 C C . ASP A 1 85 ? 8.823 9.418 9.206 1.00 81.94 85 ASP A C 1
ATOM 721 O O . ASP A 1 85 ? 8.875 9.736 8.021 1.00 81.94 85 ASP A O 1
ATOM 725 N N . LYS A 1 86 ? 8.513 8.161 9.545 1.00 79.19 86 LYS A N 1
ATOM 726 C CA . LYS A 1 86 ? 8.334 7.080 8.553 1.00 79.19 86 LYS A CA 1
ATOM 727 C C . LYS A 1 86 ? 7.140 7.295 7.619 1.00 79.19 86 LYS A C 1
ATOM 729 O O . LYS A 1 86 ? 7.046 6.688 6.554 1.00 79.19 86 LYS A O 1
ATOM 734 N N . GLY A 1 87 ? 6.222 8.179 8.005 1.00 80.56 87 GLY A N 1
ATOM 735 C CA . GLY A 1 87 ? 5.118 8.615 7.160 1.00 80.56 87 GLY A CA 1
ATOM 736 C C . GLY A 1 87 ? 5.541 9.519 5.999 1.00 80.56 87 GLY A C 1
ATOM 737 O O . GLY A 1 87 ? 4.779 9.619 5.041 1.00 80.56 87 GLY A O 1
ATOM 738 N N . GLY A 1 88 ? 6.710 10.168 6.049 1.00 87.00 88 GLY A N 1
ATOM 739 C CA . GLY A 1 88 ? 7.105 11.165 5.047 1.00 87.00 88 GLY A CA 1
ATOM 740 C C . GLY A 1 88 ? 6.079 12.297 4.932 1.00 87.00 88 GLY A C 1
ATOM 741 O O . GLY A 1 88 ? 5.650 12.649 3.837 1.00 87.00 88 GLY A O 1
ATOM 742 N N . HIS A 1 89 ? 5.579 12.780 6.071 1.00 89.19 89 HIS A N 1
ATOM 743 C CA . HIS A 1 89 ? 4.550 13.816 6.125 1.00 89.19 89 HIS A CA 1
ATOM 744 C C . HIS A 1 89 ? 5.183 15.153 6.510 1.00 89.19 89 HIS A C 1
ATOM 746 O O . HIS A 1 89 ? 5.718 15.273 7.610 1.00 89.19 89 HIS A O 1
ATOM 752 N N . GLU A 1 90 ? 5.032 16.159 5.650 1.00 87.19 90 GLU A N 1
ATOM 753 C CA . GLU A 1 90 ? 5.613 17.496 5.845 1.00 87.19 90 GLU A CA 1
ATOM 754 C C . GLU A 1 90 ? 4.966 18.276 6.999 1.00 87.19 90 GLU A C 1
ATOM 756 O O . GLU A 1 90 ? 5.616 19.089 7.649 1.00 87.19 90 GLU A O 1
ATOM 761 N N . THR A 1 91 ? 3.681 18.028 7.281 1.00 89.62 91 THR A N 1
ATOM 762 C CA . THR A 1 91 ? 2.925 18.766 8.303 1.00 89.62 91 THR A CA 1
ATOM 763 C C . THR A 1 91 ? 2.397 17.858 9.409 1.00 89.62 91 THR A C 1
ATOM 765 O O . THR A 1 91 ? 2.002 16.708 9.182 1.00 89.62 91 THR A O 1
ATOM 768 N N . GLN A 1 92 ? 2.290 18.406 10.624 1.00 86.31 92 GLN A N 1
ATOM 769 C CA . GLN A 1 92 ? 1.705 17.689 11.761 1.00 86.31 92 GLN A CA 1
ATOM 770 C C . GLN A 1 92 ? 0.223 17.346 11.529 1.00 86.31 92 GLN A C 1
ATOM 772 O O . GLN A 1 92 ? -0.245 16.286 11.942 1.00 86.31 92 GLN A O 1
ATOM 777 N N . ALA A 1 93 ? -0.513 18.192 10.800 1.00 86.50 93 ALA A N 1
ATOM 778 C CA . ALA A 1 93 ? -1.898 17.918 10.421 1.00 86.50 93 ALA A CA 1
ATOM 779 C C .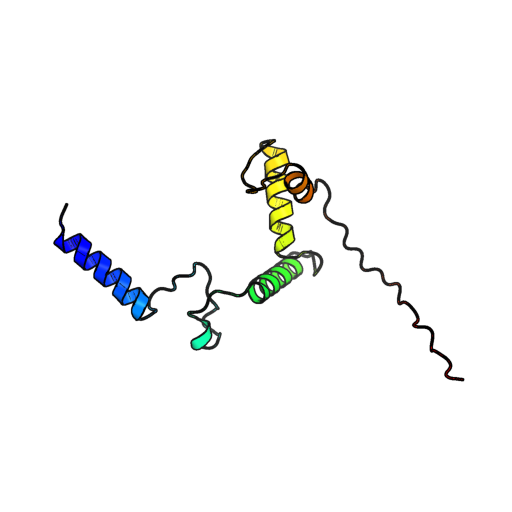 ALA A 1 93 ? -2.016 16.646 9.560 1.00 86.50 93 ALA A C 1
ATOM 781 O O . ALA A 1 93 ? -2.881 15.803 9.810 1.00 86.50 93 ALA A O 1
ATOM 782 N N . MET A 1 94 ? -1.108 16.455 8.594 1.00 85.31 94 MET A N 1
ATOM 783 C CA . MET A 1 94 ? -1.052 15.221 7.808 1.00 85.31 94 MET A CA 1
ATOM 784 C C . MET A 1 94 ? -0.676 14.018 8.669 1.00 85.31 94 MET A C 1
ATOM 786 O O . MET A 1 94 ? -1.306 12.971 8.542 1.00 85.31 94 MET A O 1
ATOM 790 N N . ARG A 1 95 ? 0.280 14.158 9.597 1.00 86.12 95 ARG A N 1
ATOM 791 C CA . ARG A 1 95 ? 0.615 13.088 10.553 1.00 86.12 95 ARG A CA 1
ATOM 792 C C . ARG A 1 95 ? -0.618 12.637 11.339 1.00 86.12 95 ARG A C 1
ATOM 794 O O . ARG A 1 95 ? -0.923 11.445 11.361 1.00 86.12 95 ARG A O 1
ATOM 801 N N . ASN A 1 96 ? -1.391 13.584 11.861 1.00 85.56 96 ASN A N 1
ATOM 802 C CA . ASN A 1 96 ? -2.620 13.301 12.602 1.00 85.56 96 ASN A CA 1
ATOM 803 C C . ASN A 1 96 ? -3.715 12.659 11.727 1.00 85.56 96 ASN A C 1
ATOM 805 O O . ASN A 1 96 ? -4.435 11.784 12.200 1.00 85.56 96 ASN A O 1
ATOM 809 N N . HIS A 1 97 ? -3.815 13.005 10.437 1.00 85.69 97 HIS A N 1
ATOM 810 C CA . HIS A 1 97 ? -4.78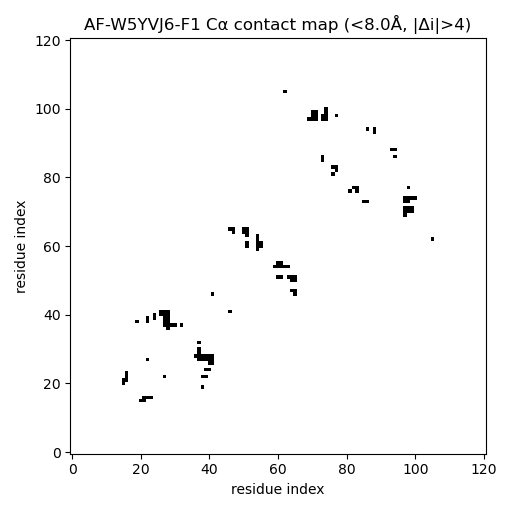8 12.397 9.513 1.00 85.69 97 HIS A CA 1
ATOM 811 C C . HIS A 1 97 ? -4.614 10.872 9.332 1.00 85.69 97 HIS A C 1
ATOM 813 O O . HIS A 1 97 ? -5.585 10.146 9.064 1.00 85.69 97 HIS A O 1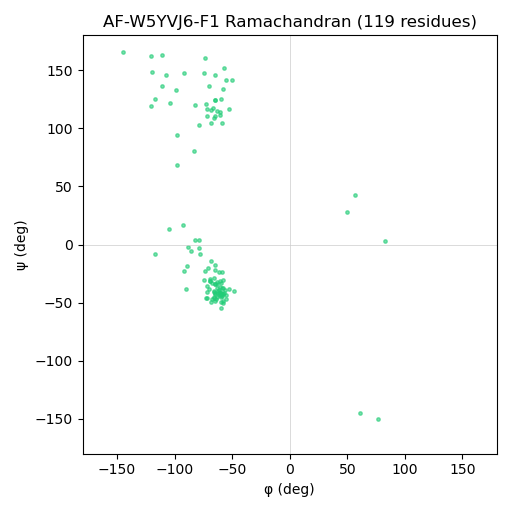
ATOM 819 N N . TYR A 1 98 ? -3.373 10.382 9.423 1.00 84.31 98 TYR A N 1
ATOM 820 C CA . TYR A 1 98 ? -3.048 8.962 9.259 1.00 84.31 98 TYR A CA 1
ATOM 821 C C . TYR A 1 98 ? -3.051 8.180 10.579 1.00 84.31 98 TYR A C 1
ATOM 823 O O . TYR A 1 98 ? -3.264 6.969 10.537 1.00 84.31 98 TYR A O 1
ATOM 831 N N . ARG A 1 99 ? -2.873 8.852 11.723 1.00 85.12 99 ARG A N 1
ATOM 832 C CA . ARG A 1 99 ? -2.865 8.253 13.068 1.00 85.12 99 ARG A CA 1
ATOM 833 C C . ARG A 1 99 ? -4.287 8.071 13.594 1.00 85.12 99 ARG A C 1
ATOM 835 O O . ARG A 1 99 ? -4.805 8.877 14.363 1.00 85.12 99 ARG A O 1
ATOM 842 N N . LEU A 1 100 ? -4.939 7.004 13.155 1.00 77.44 100 LEU A N 1
ATOM 843 C CA . LEU A 1 100 ? -6.300 6.676 13.561 1.00 77.44 100 LEU A CA 1
ATOM 844 C C . LEU A 1 100 ? -6.284 5.632 14.680 1.00 77.44 100 LEU A C 1
ATOM 846 O O . LEU A 1 100 ? -6.297 4.436 14.409 1.00 77.44 100 LEU A O 1
ATOM 850 N N . ILE A 1 101 ? -6.341 6.081 15.939 1.00 72.56 101 ILE A N 1
ATOM 851 C CA . ILE A 1 101 ? -6.430 5.192 17.120 1.00 72.56 101 ILE A CA 1
ATOM 852 C C . ILE A 1 101 ? -7.664 4.274 17.040 1.00 72.56 101 ILE A C 1
ATOM 854 O O . ILE A 1 101 ? -7.653 3.147 17.529 1.00 72.56 101 ILE A O 1
ATOM 858 N N . LYS A 1 102 ? -8.740 4.740 16.396 1.00 70.06 102 LYS A N 1
ATOM 859 C CA . LYS A 1 102 ? -9.946 3.948 16.134 1.00 70.06 102 LYS A CA 1
ATOM 860 C C . LYS A 1 102 ? -10.070 3.660 14.636 1.00 70.06 102 LYS A C 1
ATOM 862 O O . LYS A 1 102 ? -9.923 4.592 13.840 1.00 70.06 102 LYS A O 1
ATOM 867 N N . PRO A 1 103 ? -10.410 2.422 14.230 1.00 64.19 103 PRO A N 1
ATOM 868 C CA . PRO A 1 103 ? -10.661 2.106 12.831 1.00 64.19 103 PRO A CA 1
ATOM 869 C C . PRO A 1 103 ? -11.747 3.019 12.242 1.00 64.19 103 PRO A C 1
ATOM 871 O O . PRO A 1 103 ? -12.742 3.302 12.920 1.00 64.19 103 PRO A O 1
ATOM 874 N N . PRO A 1 104 ? -11.611 3.465 10.981 1.00 64.75 104 PRO A N 1
ATOM 875 C CA . PRO A 1 104 ? -12.639 4.271 10.340 1.00 64.75 104 PRO A CA 1
ATOM 876 C C . PRO A 1 104 ? -13.931 3.454 10.208 1.00 64.75 104 PRO A C 1
ATOM 878 O O . PRO A 1 104 ? -13.982 2.467 9.472 1.00 64.75 104 PRO A O 1
ATOM 881 N N . LYS A 1 105 ? -14.992 3.877 10.906 1.00 64.19 105 LYS A N 1
ATOM 882 C CA . LYS A 1 105 ? -16.329 3.292 10.758 1.00 64.19 105 LYS A CA 1
ATOM 883 C C . LYS A 1 105 ? -16.876 3.651 9.379 1.00 64.19 105 LYS A C 1
ATOM 885 O O . LYS A 1 105 ? -17.304 4.776 9.146 1.00 64.19 105 LYS A O 1
ATOM 890 N N . ARG A 1 106 ? -16.877 2.688 8.459 1.00 64.81 106 ARG A N 1
ATOM 891 C CA . ARG A 1 106 ? -17.551 2.802 7.160 1.00 64.81 106 ARG A CA 1
ATOM 892 C C . ARG A 1 106 ? -18.908 2.116 7.251 1.00 64.81 106 ARG A C 1
ATOM 894 O O . ARG A 1 106 ? -19.115 1.054 6.674 1.00 64.81 106 ARG A O 1
ATOM 901 N N . ALA A 1 107 ? -19.819 2.699 8.027 1.00 62.59 107 ALA A N 1
ATOM 902 C CA . ALA A 1 107 ? -21.212 2.286 7.959 1.00 62.59 107 ALA A CA 1
ATOM 903 C C . ALA A 1 107 ? -21.732 2.637 6.558 1.00 62.59 107 ALA A C 1
ATOM 905 O O . ALA A 1 107 ? -21.616 3.782 6.119 1.00 62.59 107 ALA A O 1
ATOM 906 N N . ARG A 1 108 ? -22.260 1.652 5.826 1.00 56.34 108 ARG A N 1
ATOM 907 C CA . ARG A 1 108 ? -23.050 1.945 4.630 1.00 56.34 108 ARG A CA 1
ATOM 908 C C . ARG A 1 108 ? -24.367 2.529 5.115 1.00 56.34 108 ARG A C 1
ATOM 910 O O . ARG A 1 108 ? -25.162 1.808 5.707 1.00 56.34 108 ARG A O 1
ATOM 917 N N . THR A 1 109 ? -24.590 3.813 4.874 1.00 55.31 109 THR A N 1
ATOM 918 C CA . THR A 1 109 ? -25.915 4.401 5.041 1.00 55.31 109 THR A CA 1
ATOM 919 C C . THR A 1 109 ? -26.858 3.674 4.081 1.00 55.31 109 THR A C 1
ATOM 921 O O . THR A 1 109 ? -26.675 3.729 2.868 1.00 55.31 109 THR A O 1
ATOM 924 N N . THR A 1 110 ? -27.827 2.932 4.614 1.00 57.00 110 THR A N 1
ATOM 925 C CA . THR A 1 110 ? -28.887 2.261 3.839 1.00 57.00 110 THR A CA 1
ATOM 926 C C . THR A 1 110 ? -29.999 3.219 3.414 1.00 57.00 110 THR A C 1
ATOM 928 O O . THR A 1 110 ? -30.909 2.811 2.697 1.00 57.00 110 THR A O 1
ATOM 931 N N . ILE A 1 111 ? -29.919 4.488 3.826 1.00 65.25 111 ILE A N 1
ATOM 932 C CA . ILE A 1 111 ? -30.881 5.533 3.480 1.00 65.25 111 ILE A CA 1
ATOM 933 C C . ILE A 1 111 ? -30.799 5.788 1.972 1.00 65.25 111 ILE A C 1
ATOM 935 O O . ILE A 1 111 ? -29.809 6.317 1.462 1.00 65.25 111 ILE A O 1
ATOM 939 N N . ARG A 1 112 ? -31.843 5.370 1.253 1.00 57.50 112 ARG A N 1
ATOM 940 C CA . ARG A 1 112 ? -32.073 5.748 -0.140 1.00 57.50 112 ARG A CA 1
ATOM 941 C C . ARG A 1 112 ? -32.749 7.113 -0.132 1.00 57.50 112 ARG A C 1
ATOM 943 O O . ARG A 1 112 ? -33.821 7.252 0.440 1.00 57.50 112 ARG A O 1
ATOM 950 N N . PHE A 1 113 ? -32.120 8.104 -0.754 1.00 71.62 113 PHE A N 1
ATOM 951 C CA . PHE A 1 113 ? -32.785 9.371 -1.034 1.00 71.62 113 PHE A CA 1
ATOM 952 C C . PHE A 1 113 ? -33.805 9.132 -2.149 1.00 71.62 113 PHE A C 1
ATOM 954 O O . PHE A 1 113 ? -33.423 8.757 -3.262 1.00 71.62 113 PHE A O 1
ATOM 961 N N . GLU A 1 114 ? -35.088 9.313 -1.849 1.00 67.00 114 GLU A N 1
ATOM 962 C CA . GLU A 1 114 ? -36.116 9.419 -2.879 1.00 67.00 114 GLU A CA 1
ATOM 963 C C . GLU A 1 114 ? -35.850 10.715 -3.648 1.00 67.00 114 GLU A C 1
ATOM 965 O O . GLU A 1 114 ? -35.790 11.799 -3.070 1.00 67.00 114 GLU A O 1
ATOM 970 N N . ARG A 1 115 ? -35.563 10.607 -4.948 1.00 65.50 115 ARG A N 1
ATOM 971 C CA . ARG A 1 115 ? -35.422 11.791 -5.797 1.00 65.50 115 ARG A CA 1
ATOM 972 C C . ARG A 1 115 ? -36.821 12.350 -6.019 1.00 65.50 115 ARG A C 1
ATOM 974 O O . ARG A 1 115 ? -37.650 11.640 -6.582 1.00 65.50 115 ARG A O 1
ATOM 981 N N . GLU A 1 116 ? -37.055 13.598 -5.621 1.00 59.19 116 GLU A N 1
ATOM 982 C CA . GLU A 1 116 ? -38.261 14.331 -6.005 1.00 59.19 116 GLU A CA 1
ATOM 983 C C . GLU A 1 116 ? -38.397 14.286 -7.531 1.00 59.19 116 GLU A C 1
ATOM 985 O O . GLU A 1 116 ? -37.529 14.759 -8.275 1.00 59.19 116 GLU A O 1
ATOM 990 N N . GLN A 1 117 ? -39.469 13.652 -8.007 1.00 54.34 117 GLN A N 1
ATOM 991 C CA . GLN A 1 117 ? -39.883 13.783 -9.393 1.00 54.34 117 GLN A CA 1
ATOM 992 C C . GLN A 1 117 ? -40.284 15.241 -9.586 1.00 54.34 117 GLN A C 1
ATOM 994 O O . GLN A 1 117 ? -41.291 15.689 -9.044 1.00 54.34 117 GLN A O 1
ATOM 999 N N . LYS A 1 118 ? -39.482 15.989 -10.349 1.00 53.56 118 LYS A N 1
ATOM 1000 C CA . LYS A 1 118 ? -39.919 17.274 -10.886 1.00 53.56 118 LYS A CA 1
ATOM 1001 C C . LYS A 1 118 ? -41.163 17.012 -11.732 1.00 53.56 118 LYS A C 1
ATOM 1003 O O . LYS A 1 118 ? -41.047 16.467 -12.828 1.00 53.56 118 LYS A O 1
ATOM 1008 N N . LEU A 1 119 ? -42.328 17.365 -11.201 1.00 52.06 119 LEU A N 1
ATOM 1009 C CA . LEU A 1 119 ? -43.531 17.573 -11.992 1.00 52.06 119 LEU A CA 1
ATOM 1010 C C . LEU A 1 119 ? -43.210 18.707 -12.966 1.00 52.06 119 LEU A C 1
ATOM 1012 O O . LEU A 1 119 ? -42.933 19.830 -12.553 1.00 52.06 119 LEU A O 1
ATOM 1016 N N . SER A 1 120 ? -43.123 18.366 -14.247 1.00 50.97 120 SER A N 1
ATOM 1017 C CA . SER A 1 120 ? -43.131 19.344 -15.327 1.00 50.97 120 SER A CA 1
ATOM 1018 C C . SER A 1 120 ? -44.523 19.967 -15.377 1.00 50.97 120 SER A C 1
ATOM 1020 O O . SER A 1 120 ? -45.488 19.238 -15.621 1.00 50.97 120 SER A O 1
ATOM 1022 N N . GLU A 1 121 ? -44.606 21.268 -15.109 1.00 47.94 121 GLU A N 1
ATOM 1023 C CA . GLU A 1 121 ? -45.727 22.113 -15.545 1.00 47.94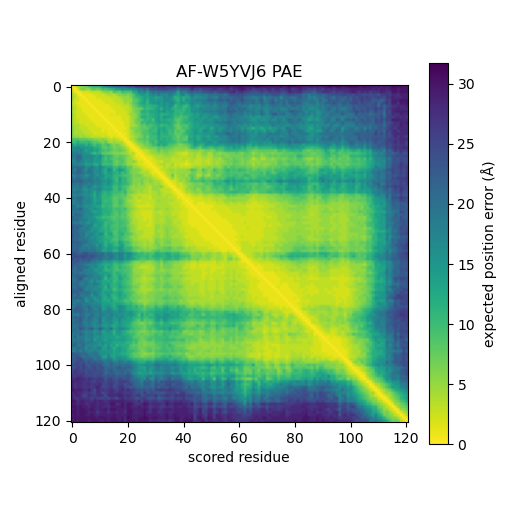 121 GLU A CA 1
ATOM 1024 C C . GLU A 1 121 ? -45.749 22.237 -17.073 1.00 47.94 121 GLU A C 1
ATOM 1026 O O . GLU A 1 121 ? -44.650 22.256 -17.683 1.00 47.94 121 GLU A O 1
#

Sequence (121 aa):
MNEDLADLWKWFVEFKRKEAIISEYLLVYPRYFDKRSRDQQVKHRTMQAAWRDACKTAGYGGMYHLRDLRKKGLTEEFLSQGENDKGGHETQAMRNHYRLIKPPKRARTTIRFEREQKLSE

Foldseek 3Di:
DDVVVVVVVVVVVVVCVVVLVDAPEPDFDDPPDDPVRRNDHDDLVNVQVVVQVVCVVVVNHNPDTPVLVQLVVLQVCCVPPNDDCPNVDPDPVVSVVSNDPDRDDPDDDPDDDDDPDPDDD

Solvent-accessible surface area (backbone atoms only — not comparable to full-atom values): 7665 Å² total; per-residue (Å²): 129,67,62,71,60,52,51,52,49,50,52,52,54,51,50,32,50,75,69,57,75,49,64,94,47,97,52,52,44,59,87,90,51,60,78,87,46,40,77,35,69,58,51,68,71,57,56,40,49,55,46,31,50,52,30,38,76,72,70,57,38,80,79,63,55,63,73,51,52,59,27,49,51,52,25,53,47,36,75,73,71,41,90,76,69,90,79,74,57,96,43,72,68,57,49,55,74,37,46,51,95,61,80,85,82,79,75,78,79,82,78,73,80,80,76,82,77,80,79,80,129

Radius of gyration: 23.6 Å; Cα contacts (8 Å, |Δi|>4): 69; chains: 1; bounding box: 85×38×44 Å